Protein 4NYQ (pdb70)

Secondary structure (DSSP, 8-state):
------SS----TTTT-EEEEEEEEES--TTT-EEEEEEEEEETTEEEEEEEEEETTTEEEEEEEEEEEETTEEEEEESS--TT-EEEEEEEE-SSEEEEEE--TTSTT-EEEEEESSSS--HHHHHHHHHHHHHTT--GGG-EE-TTS----

Nearest PDB structures (foldseek):
  4nyr-assembly1_A  TM=1.006E+00  e=8.914E-28  Diploptera punctata
  5epq-assembly1_A  TM=1.006E+00  e=1.046E-27  Diploptera punctata
  8f0y-assembly1_A  TM=1.003E+00  e=2.187E-26  Diploptera punctata
  7q02-assembly1_A  TM=9.849E-01  e=6.354E-26  Diploptera punctata
  8f0v-assembly1_A  TM=9.815E-01  e=5.086E-25  Diploptera punctata

Foldseek 3Di:
DAWAADDQDWDDAPLPAAKWWFWKKFVECQVQWFRWMWHWDGDDSWIKTKIWTQGPVPGTDMWIWIWDDDTQKTFIQTDPDFQPTFIWGWRDGDSFKTKIKGQGNVRNVMMIIIIGPDNQDDPVVVVVVQVSQVVGVHGRVSMDTNVVRDNDD

Structure (mmCIF, N/CA/C/O backbone):
data_4NYQ
#
_entry.id   4NYQ
#
_cell.length_a   32.333
_cell.length_b   33.280
_cell.length_c   40.136
_cell.angle_alpha   99.07
_cell.angle_beta   100.17
_cell.angle_gamma   103.70
#
_symmetry.space_group_name_H-M   'P 1'
#
loop_
_entity.id
_entity.type
_entity.pdbx_description
1 polymer 'Milk protein'
2 branched beta-D-mannopyranose-(1-4)-2-acetamido-2-deoxy-beta-D-glucopyranose-(1-4)-2-acetamido-2-deoxy-beta-D-glucopyranose
3 branched 2-acetamido-2-deoxy-beta-D-glucopyranose-(1-4)-2-acetamido-2-deoxy-beta-D-glucopyranose
4 non-polymer 2-acetamido-2-deoxy-beta-D-glucopyranose
5 non-polymer 'OLEIC ACID'
6 non-polymer 'LINOLEIC ACID'
7 non-polymer GLYCEROL
8 water water
#
loop_
_atom_site.group_PDB
_atom_site.id
_atom_site.type_symbol
_atom_site.label_atom_id
_atom_site.label_alt_id
_atom_site.label_comp_id
_atom_site.label_asym_id
_atom_site.label_entity_id
_atom_site.label_seq_id
_atom_site.pdbx_PDB_ins_code
_atom_site.Cartn_x
_atom_site.Cartn_y
_atom_site.Cartn_z
_atom_site.occupancy
_atom_site.B_iso_or_equiv
_atom_site.auth_seq_id
_atom_site.auth_comp_id
_atom_site.auth_asym_id
_atom_site.auth_atom_id
_atom_site.pdbx_PDB_model_num
ATOM 1 N N . LYS A 1 10 ? 1.882 12.988 26.744 1.00 17.61 1 LYS A N 1
ATOM 2 C CA . LYS A 1 10 ? 3.044 13.605 26.036 1.00 14.98 1 LYS A CA 1
ATOM 3 C C . LYS A 1 10 ? 3.212 15.054 26.473 1.00 12.33 1 LYS A C 1
ATOM 4 O O . LYS A 1 10 ? 2.226 15.771 26.676 1.00 14.21 1 LYS A O 1
ATOM 10 N N . GLU A 1 11 ? 4.457 15.514 26.589 1.00 12.65 2 GLU A N 1
ATOM 11 C CA . GLU A 1 11 ? 4.696 16.911 26.868 1.00 10.88 2 GLU A CA 1
ATOM 12 C C . GLU A 1 11 ? 4.370 17.702 25.605 1.00 11.28 2 GLU A C 1
ATOM 13 O O . GLU A 1 11 ? 4.814 17.348 24.530 1.00 14.59 2 GLU A O 1
ATOM 19 N N . PRO A 1 12 ? 3.679 18.834 25.767 1.00 11.73 3 PRO A N 1
ATOM 20 C CA . PRO A 1 12 ? 3.361 19.697 24.670 1.00 11.20 3 PRO A CA 1
ATOM 21 C C . PRO A 1 12 ? 4.547 20.578 24.329 1.00 13.69 3 PRO A C 1
ATOM 22 O O . PRO A 1 12 ? 5.537 20.642 25.068 1.00 18.53 3 PRO A O 1
ATOM 26 N N . CYS A 1 13 ? 4.418 21.238 23.175 1.00 15.59 4 CYS A N 1
ATOM 27 C CA . CYS A 1 13 ? 5.278 22.344 22.787 1.00 17.30 4 CYS A CA 1
ATOM 28 C C . CYS A 1 13 ? 4.514 23.637 22.932 1.00 17.64 4 CYS A C 1
ATOM 29 O O . CYS A 1 13 ? 3.789 24.009 22.038 1.00 19.65 4 CYS A O 1
ATOM 32 N N 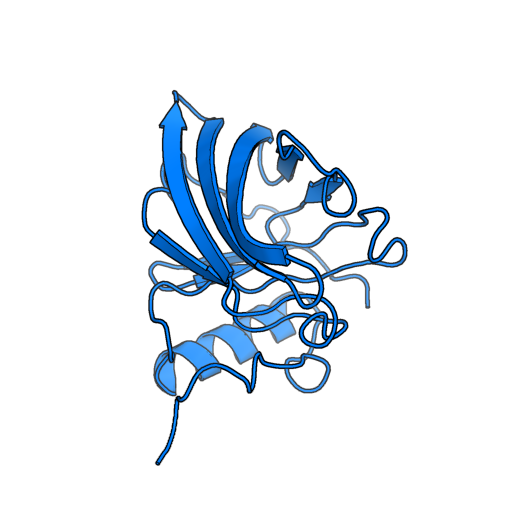. PRO A 1 14 ? 4.627 24.319 24.077 1.00 21.70 5 PRO A N 1
ATOM 33 C CA . PRO A 1 14 ? 3.746 25.479 24.247 1.00 23.01 5 PRO A CA 1
ATOM 34 C C . PRO A 1 14 ? 4.030 26.616 23.263 1.00 21.02 5 PRO A C 1
ATOM 35 O O . PRO A 1 14 ? 5.136 26.782 22.805 1.00 25.44 5 PRO A O 1
ATOM 39 N N . PRO A 1 15 ? 3.034 27.423 22.970 1.00 23.67 6 PRO A N 1
ATOM 40 C CA . PRO A 1 15 ? 3.287 28.514 22.001 1.00 25.57 6 PRO A CA 1
ATOM 41 C C . PRO A 1 15 ? 4.299 29.521 22.545 1.00 33.81 6 PRO A C 1
ATOM 42 O O . PRO A 1 15 ? 4.446 29.638 23.760 1.00 40.81 6 PRO A O 1
ATOM 46 N N . GLU A 1 16 ? 4.988 30.238 21.658 1.00 35.20 7 GLU A N 1
ATOM 47 C CA . GLU A 1 16 ? 6.013 31.210 22.053 1.00 51.21 7 GLU A CA 1
ATOM 48 C C . GLU A 1 16 ? 5.484 32.286 23.020 1.00 50.25 7 GLU A C 1
ATOM 49 O O . GLU A 1 16 ? 6.007 32.428 24.136 1.00 59.41 7 GLU A O 1
ATOM 55 N N . ASN A 1 17 ? 4.438 33.011 22.606 1.00 37.00 8 ASN A N 1
ATOM 56 C CA . ASN A 1 17 ? 3.932 34.164 23.367 1.00 45.31 8 ASN A CA 1
ATOM 57 C C . ASN A 1 17 ? 2.403 34.220 23.379 1.00 36.44 8 ASN A C 1
ATOM 58 O O . ASN A 1 17 ? 1.784 35.251 23.156 1.00 49.54 8 ASN A O 1
ATOM 63 N N . LEU A 1 18 ? 1.803 33.081 23.653 1.00 23.99 9 LEU A N 1
ATOM 64 C CA . LEU A 1 18 ? 0.396 33.021 23.966 1.00 25.92 9 LEU A CA 1
ATOM 65 C C . LEU A 1 18 ? 0.096 33.874 25.167 1.00 28.18 9 LEU A C 1
ATOM 66 O O . LEU A 1 18 ? 0.769 33.779 26.195 1.00 37.36 9 LEU A O 1
ATOM 71 N N . GLN A 1 19 ? -0.966 34.659 25.041 1.00 36.43 10 GLN A N 1
ATOM 72 C CA . GLN A 1 19 ? -1.479 35.454 26.141 1.00 39.03 10 GLN A CA 1
ATOM 73 C C . GLN A 1 19 ? -2.733 34.827 26.747 1.00 33.62 10 GLN A C 1
ATOM 74 O O . GLN A 1 19 ? -3.608 34.338 26.033 1.00 40.73 10 GLN A O 1
ATOM 80 N N . LEU A 1 20 ? -2.759 34.805 28.072 1.00 30.02 11 LEU A N 1
ATOM 81 C CA . LEU A 1 20 ? -3.945 34.500 28.851 1.00 25.78 11 LEU A CA 1
ATOM 82 C C . LEU A 1 20 ? -4.581 35.779 29.312 1.00 26.67 11 LEU A C 1
ATOM 83 O O . LEU A 1 20 ? -4.108 36.418 30.266 1.00 27.53 11 LEU A O 1
ATOM 88 N N . THR A 1 21 ? -5.647 36.189 28.651 1.00 25.88 12 THR A N 1
ATOM 89 C CA . THR A 1 21 ? -6.205 37.480 29.048 1.00 22.65 12 THR A CA 1
ATOM 90 C C . THR A 1 21 ? -6.955 37.407 30.384 1.00 17.08 12 THR A C 1
ATOM 91 O O . THR A 1 21 ? -7.658 36.480 30.591 1.00 15.40 12 THR A O 1
ATOM 95 N N . PRO A 1 22 ? -6.849 38.462 31.244 1.00 17.26 13 PRO A N 1
ATOM 96 C CA . PRO A 1 22 ? -7.677 38.501 32.458 1.00 15.47 13 PRO A CA 1
ATOM 97 C C . PRO A 1 22 ? -9.176 38.302 32.115 1.00 15.11 13 PRO A C 1
ATOM 98 O O . PRO A 1 22 ? -9.685 38.793 31.094 1.00 15.18 13 PRO A O 1
ATOM 102 N N . ARG A 1 23 ? -9.841 37.586 32.971 1.00 14.75 14 ARG A N 1
ATOM 103 C CA . ARG A 1 23 ? -11.233 37.206 32.862 1.00 12.08 14 ARG A CA 1
ATOM 104 C C . ARG A 1 23 ? -11.608 36.208 31.744 1.00 12.18 14 ARG A C 1
ATOM 105 O O . ARG A 1 23 ? -12.769 35.851 31.638 1.00 12.80 14 ARG A O 1
ATOM 113 N N . ALA A 1 24 ? -10.644 35.690 31.000 1.00 11.91 15 ALA A N 1
ATOM 114 C CA . ALA A 1 24 ? -10.924 34.689 29.972 1.00 13.58 15 ALA A CA 1
ATOM 115 C C . ALA A 1 24 ? -11.592 33.438 30.545 1.00 13.58 15 ALA A C 1
ATOM 116 O O . ALA A 1 24 ? -12.337 32.765 29.831 1.00 15.18 15 ALA A O 1
ATOM 118 N N . LEU A 1 25 ? -11.286 33.119 31.804 1.00 11.72 16 LEU A N 1
ATOM 119 C CA . LEU A 1 25 ? -11.780 31.863 32.428 1.00 12.06 16 LEU A CA 1
ATOM 120 C C . LEU A 1 25 ? -13.070 32.023 33.211 1.00 11.92 16 LEU A C 1
ATOM 121 O O . LEU A 1 25 ? -13.585 31.059 33.792 1.00 11.97 16 LEU A O 1
ATOM 126 N N A VAL A 1 26 ? -13.640 33.219 33.243 0.49 12.13 17 VAL A N 1
ATOM 127 N N B VAL A 1 26 ? -13.650 33.227 33.218 0.51 11.71 17 VAL A N 1
ATOM 128 C CA A VAL A 1 26 ? -14.838 33.382 34.039 0.49 11.51 17 VAL A CA 1
ATOM 129 C CA B VAL A 1 26 ? -14.891 33.457 33.969 0.51 12.81 17 VAL A CA 1
ATOM 130 C C A VAL A 1 26 ? -15.981 32.525 33.523 0.49 10.12 17 VAL A C 1
ATOM 131 C C B VAL A 1 26 ? -16.033 32.577 33.495 0.51 11.10 17 VAL A C 1
ATOM 132 O O A VAL A 1 26 ? -16.046 32.219 32.337 0.49 12.21 17 VAL A O 1
ATOM 133 O O B VAL A 1 26 ? -16.188 32.359 32.300 0.51 14.05 17 VAL A O 1
ATOM 140 N N . GLY A 1 27 ? -16.849 32.113 34.446 1.00 11.06 18 GLY A N 1
ATOM 141 C CA . GLY A 1 27 ? -18.051 31.420 34.139 1.00 11.70 18 GLY A CA 1
ATOM 142 C C . GLY A 1 27 ? -17.925 29.919 34.225 1.00 9.22 18 GLY A C 1
ATOM 143 O O . GLY A 1 27 ? -17.061 29.386 34.931 1.00 10.77 18 GLY A O 1
ATOM 144 N N . LYS A 1 28 ? -18.831 29.266 33.506 1.00 9.74 19 LYS A N 1
ATOM 145 C CA . LYS A 1 28 ? -19.057 27.838 33.588 1.00 9.22 19 LYS A CA 1
ATOM 146 C C . LYS A 1 28 ? -18.328 27.092 32.500 1.00 8.72 19 LYS A C 1
ATOM 147 O O . LYS A 1 28 ? -18.417 27.481 31.317 1.00 10.32 19 LYS A O 1
ATOM 153 N N . TRP A 1 29 ? -17.660 26.002 32.871 1.00 7.84 20 TRP A N 1
ATOM 154 C CA . TRP A 1 29 ? -16.978 25.135 31.957 1.00 8.25 20 TRP A CA 1
ATOM 155 C C . TRP A 1 29 ? -17.293 23.687 32.306 1.00 8.13 20 TRP A C 1
ATOM 156 O O . TRP A 1 29 ? -17.549 23.351 33.483 1.00 9.40 20 TRP A O 1
ATOM 167 N N . TYR A 1 30 ? -17.154 22.827 31.310 1.00 7.75 21 TYR A N 1
ATOM 168 C CA . TYR A 1 30 ? -17.321 21.405 31.421 1.00 7.93 21 TYR A CA 1
ATOM 169 C C . TYR A 1 30 ? -16.038 20.718 31.017 1.00 7.42 21 TYR A C 1
ATOM 170 O O . TYR A 1 30 ? -15.562 20.863 29.909 1.00 8.69 21 TYR A O 1
ATOM 179 N N . LEU A 1 31 ? -15.469 19.947 31.963 1.00 7.58 22 LEU A N 1
ATOM 180 C CA . LEU A 1 31 ? -14.139 19.332 31.723 1.00 7.46 22 LEU A CA 1
ATOM 181 C C . LEU A 1 31 ? -14.403 17.937 31.204 1.00 7.76 22 LEU A C 1
ATOM 182 O O . LEU A 1 31 ? -14.607 16.992 31.970 1.00 8.69 22 LEU A O 1
ATOM 187 N N . ARG A 1 32 ? -14.410 17.795 29.877 1.00 7.76 23 ARG A N 1
ATOM 188 C CA . ARG A 1 32 ? -14.936 16.621 29.214 1.00 8.07 23 ARG A CA 1
ATOM 189 C C . ARG A 1 32 ? -13.916 15.698 28.578 1.00 8.56 23 ARG A C 1
ATOM 190 O O . ARG A 1 32 ? -14.263 14.590 28.247 1.00 9.03 23 ARG A O 1
ATOM 198 N N . THR A 1 33 ? -12.668 16.153 28.412 1.00 8.42 24 THR A N 1
ATOM 199 C CA . THR A 1 33 ? -11.680 15.398 27.606 1.00 8.64 24 THR A CA 1
ATOM 200 C C . THR A 1 33 ? -10.297 15.648 28.198 1.00 8.26 24 THR A C 1
ATOM 201 O O . THR A 1 33 ? -9.957 16.780 28.480 1.00 8.52 24 THR A O 1
ATOM 205 N N . THR A 1 34 ? -9.549 14.565 28.445 1.00 8.03 25 THR A N 1
ATOM 206 C CA . THR A 1 34 ? -8.255 14.655 29.079 1.00 7.76 25 THR A CA 1
ATOM 207 C C . THR A 1 34 ? -7.310 13.645 28.486 1.00 7.77 25 THR A C 1
ATOM 208 O O . THR A 1 34 ? -7.701 12.624 27.899 1.00 8.81 25 THR A O 1
ATOM 212 N N . SER A 1 35 ? -6.013 13.878 28.713 1.00 7.97 26 SER A N 1
ATOM 213 C CA . SER A 1 35 ? -4.966 12.882 28.371 1.00 8.85 26 SER A CA 1
ATOM 214 C C . SER A 1 35 ? -3.943 12.874 29.498 1.00 7.80 26 SER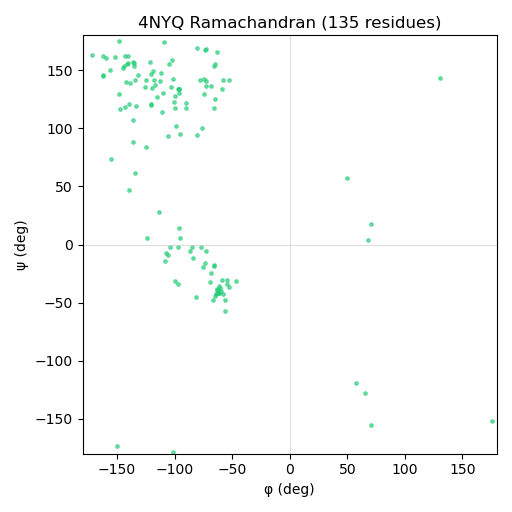 A C 1
ATOM 215 O O . SER A 1 35 ? -3.323 13.898 29.753 1.00 9.11 26 SER A O 1
ATOM 218 N N . PRO A 1 36 ? -3.712 11.728 30.176 1.00 8.52 27 PRO A N 1
ATOM 219 C CA . PRO A 1 36 ? -4.486 10.507 30.010 1.00 9.07 27 PRO A CA 1
ATOM 220 C C . PRO A 1 36 ? -5.949 10.693 30.421 1.00 8.35 27 PRO A C 1
ATOM 221 O O . PRO A 1 36 ? -6.316 11.705 31.028 1.00 9.00 27 PRO A O 1
ATOM 225 N N . ASP A 1 37 ? -6.775 9.738 30.038 1.00 10.16 28 ASP A N 1
ATOM 226 C CA . ASP A 1 37 ? -8.192 9.701 30.386 1.00 9.82 28 ASP A CA 1
ATOM 227 C C . ASP A 1 37 ? -8.365 9.510 31.916 1.00 9.59 28 ASP A C 1
ATOM 228 O O . ASP A 1 37 ? -7.919 8.502 32.473 1.00 12.11 28 ASP A O 1
ATOM 233 N N . ILE A 1 38 ? -8.975 10.480 32.587 1.00 9.40 29 ILE A N 1
ATOM 234 C CA . ILE A 1 38 ? -9.201 10.413 34.021 1.00 9.61 29 ILE A CA 1
ATOM 235 C C . ILE A 1 38 ? -10.608 9.920 34.402 1.00 8.86 29 ILE A C 1
ATOM 236 O O . ILE A 1 38 ? -10.958 9.824 35.564 1.00 10.40 29 ILE A O 1
ATOM 241 N N . PHE A 1 39 ? -11.448 9.662 33.404 1.00 9.91 30 PHE A N 1
ATOM 242 C CA . PHE A 1 39 ? -12.886 9.551 33.651 1.00 11.16 30 PHE A CA 1
ATOM 243 C C . PHE A 1 39 ? -13.381 8.262 34.283 1.00 12.70 30 PHE A C 1
ATOM 244 O O . PHE A 1 39 ? -14.549 8.174 34.608 1.00 18.09 30 PHE A O 1
ATOM 252 N N . LYS A 1 40 ? -12.495 7.314 34.519 1.00 12.20 31 LYS A N 1
ATOM 253 C CA . LYS A 1 40 ? -12.814 6.209 35.424 1.00 13.94 31 LYS A CA 1
ATOM 254 C C . LYS A 1 40 ? -12.585 6.535 36.900 1.00 14.08 31 LYS A C 1
ATOM 255 O O . LYS A 1 40 ? -12.986 5.783 37.781 1.00 20.25 31 LYS A O 1
ATOM 261 N N . GLN A 1 41 ? -11.920 7.635 37.188 1.00 13.23 32 GLN A N 1
ATOM 262 C CA . GLN A 1 41 ? -11.614 8.094 38.558 1.00 14.30 32 GLN A CA 1
ATOM 263 C C . GLN A 1 41 ? -12.635 9.125 38.999 1.00 13.48 32 GLN A C 1
ATOM 264 O O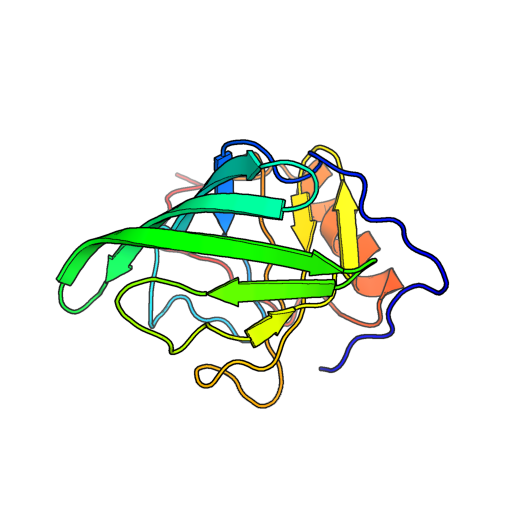 . GLN A 1 41 ? -12.978 9.215 40.140 1.00 17.60 32 GLN A O 1
ATOM 270 N N . VAL A 1 42 ? -13.136 9.944 38.065 1.00 15.50 33 VAL A N 1
ATOM 271 C CA . VAL A 1 42 ? -14.025 11.079 38.345 1.00 15.30 33 VAL A CA 1
ATOM 272 C C . VAL A 1 42 ? -14.831 11.383 37.092 1.00 16.04 33 VAL A C 1
ATOM 273 O O . VAL A 1 42 ? -14.346 11.133 36.006 1.00 25.76 33 VAL A O 1
ATOM 277 N N . SER A 1 43 ? -16.044 11.896 37.242 1.00 13.14 34 SER A N 1
ATOM 278 C CA . SER A 1 43 ? -16.820 12.194 36.059 1.00 12.86 34 SER A CA 1
ATOM 279 C C . SER A 1 43 ? -17.714 13.375 36.327 1.00 9.47 34 SER A C 1
ATOM 280 O O . SER A 1 43 ? -17.766 13.924 37.409 1.00 9.68 34 SER A O 1
ATOM 283 N N . ASN A 1 44 ? -18.378 13.766 35.243 1.00 8.38 35 ASN A N 1
ATOM 284 C CA . ASN A 1 44 ? -19.360 14.868 35.293 1.00 8.33 35 ASN A CA 1
ATOM 285 C C . ASN A 1 44 ? -18.810 16.115 35.974 1.00 8.65 35 ASN A C 1
ATOM 286 O O . ASN A 1 44 ? -19.322 16.588 36.987 1.00 9.56 35 ASN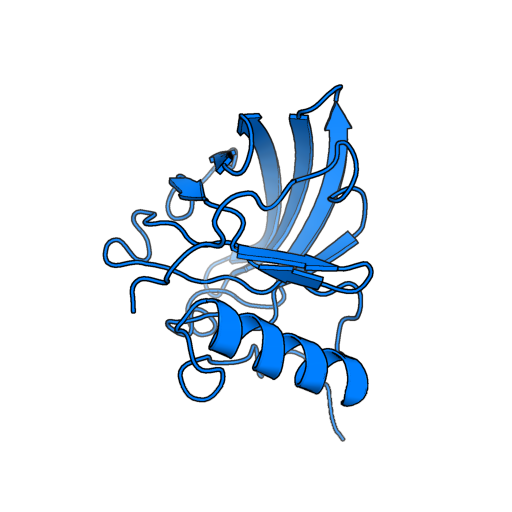 A O 1
ATOM 291 N N . ILE A 1 45 ? -17.704 16.609 35.422 1.00 8.67 36 ILE A N 1
ATOM 292 C CA . ILE A 1 45 ? -16.980 17.718 35.993 1.00 8.96 36 ILE A CA 1
ATOM 293 C C . ILE A 1 45 ? -17.453 19.070 35.463 1.00 8.17 36 ILE A C 1
ATOM 294 O O . ILE A 1 45 ? -17.364 19.315 34.273 1.00 9.46 36 ILE A O 1
ATOM 299 N N . THR A 1 46 ? -17.964 19.898 36.364 1.00 8.06 37 THR A N 1
ATOM 300 C CA . THR A 1 46 ? -18.382 21.257 36.050 1.00 8.69 37 THR A CA 1
ATOM 301 C C . THR A 1 46 ? -17.573 22.223 36.887 1.00 8.88 37 THR A C 1
ATOM 302 O O . THR A 1 46 ? -17.415 22.044 38.094 1.00 10.79 37 THR A O 1
ATOM 306 N N . GLU A 1 47 ? -17.084 23.273 36.262 1.00 9.35 38 GLU A N 1
ATOM 307 C CA . GLU A 1 47 ? -16.293 24.308 36.902 1.00 9.48 38 GLU A CA 1
ATOM 308 C C . GLU A 1 47 ? -17.047 25.629 36.787 1.00 9.79 38 GLU A C 1
ATOM 309 O O . GLU A 1 47 ? -17.626 25.916 35.733 1.00 10.37 38 GLU A O 1
ATOM 315 N N . PHE A 1 48 ? -16.992 26.426 37.828 1.00 9.51 39 PHE A N 1
ATOM 316 C CA . PHE A 1 48 ? -17.530 27.773 37.816 1.00 10.48 39 PHE A CA 1
ATOM 317 C C . PHE A 1 48 ? -16.510 28.693 38.429 1.00 10.57 39 PHE A C 1
ATOM 318 O O . PHE A 1 48 ? -16.176 28.536 39.582 1.00 12.30 39 PHE A O 1
ATOM 326 N N . TYR A 1 49 ? -16.035 29.670 37.652 1.00 10.67 40 TYR A N 1
ATOM 327 C CA . TYR A 1 49 ? -14.996 30.614 38.078 1.00 10.04 40 TYR A CA 1
ATOM 328 C C . TYR A 1 49 ? -15.496 32.035 38.110 1.00 11.77 40 TYR A C 1
ATOM 329 O O . TYR A 1 49 ? -16.235 32.495 37.201 1.00 12.34 40 TYR A O 1
ATOM 338 N N . SER A 1 50 ? -15.115 32.727 39.166 1.00 11.72 41 SER A N 1
ATOM 339 C CA . SER A 1 50 ? -15.312 34.151 39.341 1.00 12.23 41 SER A CA 1
ATOM 340 C C . SER A 1 50 ? -13.984 34.876 39.324 1.00 11.33 41 SER A C 1
ATOM 341 O O . SER A 1 50 ? -13.015 34.370 39.898 1.00 11.74 41 SER A O 1
ATOM 344 N N . ALA A 1 51 ? -13.908 36.049 38.698 1.00 11.56 42 ALA A N 1
ATOM 345 C CA . ALA A 1 51 ? -12.697 36.836 38.662 1.00 12.26 42 ALA A CA 1
ATOM 346 C C . ALA A 1 51 ? -12.431 37.475 40.012 1.00 12.90 42 ALA A C 1
ATOM 347 O O . ALA A 1 51 ? -13.346 37.937 40.685 1.00 15.57 42 ALA A O 1
ATOM 349 N N . HIS A 1 52 ? -11.166 37.503 40.392 1.00 12.54 43 HIS A N 1
ATOM 350 C CA . HIS A 1 52 ? -10.682 38.273 41.534 1.00 12.86 43 HIS A CA 1
ATOM 351 C C . HIS A 1 52 ? -9.397 38.917 41.027 1.00 14.17 43 HIS A C 1
ATOM 352 O O . HIS A 1 52 ? -8.294 38.373 41.166 1.00 14.54 43 HIS A O 1
ATOM 359 N N . GLY A 1 53 ? -9.539 40.091 40.421 1.00 13.81 44 GLY A N 1
ATOM 360 C CA . GLY A 1 53 ? -8.407 40.700 39.766 1.00 14.64 44 GLY A CA 1
ATOM 361 C C . GLY A 1 53 ? -7.979 39.853 38.584 1.00 13.70 44 GLY A C 1
ATOM 362 O O . GLY A 1 53 ? -8.816 39.504 37.741 1.00 14.04 44 GLY A O 1
ATOM 363 N N . ASN A 1 54 ? -6.696 39.510 38.546 1.00 12.59 45 ASN A N 1
ATOM 364 C CA . ASN A 1 54 ? -6.142 38.622 37.575 1.00 13.08 45 ASN A CA 1
ATOM 365 C C . ASN A 1 54 ? -6.245 37.152 37.974 1.00 12.12 45 ASN A C 1
ATOM 366 O O . ASN A 1 54 ? -5.878 36.292 37.187 1.00 12.73 45 ASN A O 1
ATOM 371 N N . ASP A 1 55 ? -6.712 36.871 39.197 1.00 12.29 46 ASP A N 1
ATOM 372 C CA . ASP A 1 55 ? -6.885 35.509 39.685 1.00 11.87 46 ASP A CA 1
ATOM 373 C C . ASP A 1 55 ? -8.338 35.107 39.605 1.00 11.96 46 ASP A C 1
ATOM 374 O O . ASP A 1 55 ? -9.181 35.879 39.139 1.00 12.86 46 ASP A O 1
ATOM 379 N N . TYR A 1 56 ? -8.640 33.878 40.048 1.00 11.42 47 TYR A N 1
ATOM 380 C CA . TYR A 1 56 ? -10.007 33.390 40.067 1.00 11.55 47 TYR A CA 1
ATOM 381 C C . TYR A 1 56 ? -10.249 32.596 41.337 1.00 12.09 47 TYR A C 1
ATOM 382 O O . TYR A 1 56 ? -9.338 31.978 41.891 1.00 12.39 47 TYR A O 1
ATOM 391 N N . TYR A 1 57 ? -11.516 32.525 41.713 1.00 11.38 48 TYR A N 1
ATOM 392 C CA . TYR A 1 57 ? -11.985 31.594 42.728 1.00 12.72 48 TYR A CA 1
ATOM 393 C C . TYR A 1 57 ? -13.267 30.971 42.226 1.00 11.14 48 TYR A C 1
ATOM 394 O O . TYR A 1 57 ? -13.938 31.527 41.361 1.00 16.28 48 TYR A O 1
ATOM 403 N N . GLY A 1 58 ? -13.614 29.813 42.724 1.00 11.03 49 GLY A N 1
ATOM 404 C CA . GLY A 1 58 ? -14.862 29.237 42.340 1.00 14.05 49 GLY A CA 1
ATOM 405 C C . GLY A 1 58 ? -15.102 27.870 42.895 1.00 10.74 49 GLY A C 1
ATOM 406 O O . GLY A 1 58 ? -14.621 27.564 43.963 1.00 11.66 49 GLY A O 1
ATOM 407 N N . THR A 1 59 ? -15.883 27.098 42.150 1.00 11.52 50 THR A N 1
ATOM 408 C CA . THR A 1 59 ? -16.354 25.801 42.619 1.00 11.78 50 THR A CA 1
ATOM 409 C C . THR A 1 59 ? -16.183 24.801 41.511 1.00 11.91 50 THR A C 1
ATOM 410 O O . THR 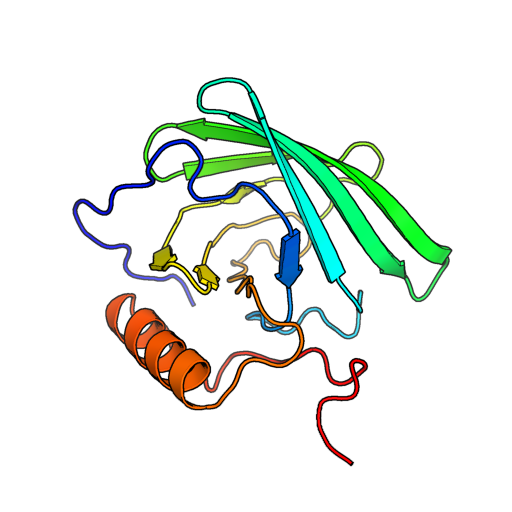A 1 59 ? -16.427 25.109 40.352 1.00 13.72 50 THR A O 1
ATOM 414 N N . VAL A 1 60 ? -15.783 23.589 41.866 1.00 11.08 51 VAL A N 1
ATOM 415 C CA . VAL A 1 60 ? -15.773 22.416 40.980 1.00 11.08 51 VAL A CA 1
ATOM 416 C C . VAL A 1 60 ? -16.754 21.437 41.541 1.00 9.31 51 VAL A C 1
ATOM 417 O O . VAL A 1 60 ? -16.645 21.139 42.729 1.00 11.37 51 VAL A O 1
ATOM 421 N N . THR A 1 61 ? -17.700 20.964 40.748 1.00 9.74 52 THR A N 1
ATOM 422 C CA . THR A 1 61 ? -18.551 19.862 41.109 1.00 9.65 52 THR A CA 1
ATOM 423 C C . THR A 1 61 ? -18.228 18.670 40.235 1.00 9.50 52 THR A C 1
ATOM 424 O O . THR A 1 61 ? -17.853 18.826 39.087 1.00 10.31 52 THR A O 1
ATOM 428 N N . ASP A 1 62 ? -18.373 17.475 40.762 1.00 9.14 53 ASP A N 1
ATOM 429 C CA . ASP A 1 62 ? -18.017 16.274 40.080 1.00 8.89 53 ASP A CA 1
ATOM 430 C C . ASP A 1 62 ? -18.737 15.112 40.704 1.00 9.43 53 ASP A C 1
ATOM 431 O O . ASP A 1 62 ? -19.159 15.180 41.873 1.00 9.37 53 ASP A O 1
ATOM 436 N N . TYR A 1 63 ? -18.825 14.027 39.956 1.00 9.91 54 TYR A N 1
ATOM 437 C CA . TYR A 1 63 ? -19.315 12.747 40.476 1.00 10.45 54 TYR A CA 1
ATOM 438 C C . TYR A 1 63 ? -18.151 11.821 40.822 1.00 10.02 54 TYR A C 1
ATOM 439 O O . TYR A 1 63 ? -17.310 11.492 39.989 1.00 10.99 54 TYR A O 1
ATOM 448 N N . SER A 1 64 ? -18.060 11.494 42.091 1.00 11.21 55 SER A N 1
ATOM 449 C CA . SER A 1 64 ? -17.048 10.619 42.697 1.00 11.68 55 SER A CA 1
ATOM 450 C C . SER A 1 64 ? -17.600 9.217 42.808 1.00 11.62 55 SER A C 1
ATOM 451 O O . SER A 1 64 ? -18.669 9.040 43.355 1.00 12.46 55 SER A O 1
ATOM 454 N N . PRO A 1 65 ? -16.851 8.201 42.349 1.00 13.46 56 PRO A N 1
ATOM 455 C CA . PRO A 1 65 ? -17.283 6.816 42.622 1.00 15.05 56 PRO A CA 1
ATOM 456 C C . PRO A 1 65 ? -17.553 6.571 44.115 1.00 16.06 56 PRO A C 1
ATOM 457 O O . PRO A 1 65 ? -18.485 5.851 44.461 1.00 21.80 56 PRO A O 1
ATOM 461 N N . GLU A 1 66 ? -16.765 7.184 44.988 1.00 15.29 57 GLU A N 1
ATOM 462 C CA . GLU A 1 66 ? -16.933 6.992 46.431 1.00 18.20 57 GLU A CA 1
ATOM 463 C C . GLU A 1 66 ? -18.050 7.853 47.043 1.00 16.30 57 GLU A C 1
ATOM 464 O O . GLU A 1 66 ? -18.810 7.412 47.913 1.00 21.23 57 GLU A O 1
ATOM 470 N N . TYR A 1 67 ? -18.076 9.106 46.663 1.00 12.62 58 TYR A N 1
ATOM 471 C CA . TYR A 1 67 ? -18.904 10.083 47.350 1.00 13.46 58 TYR A CA 1
ATOM 472 C C .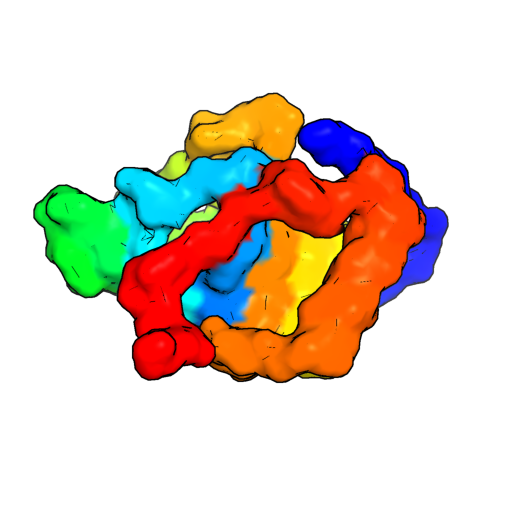 TYR A 1 67 ? -20.142 10.545 46.591 1.00 12.23 58 TYR A C 1
ATOM 473 O O . TYR A 1 67 ? -20.963 11.270 47.142 1.00 14.83 58 TYR A O 1
ATOM 482 N N . GLY A 1 68 ? -20.284 10.146 45.333 1.00 11.52 59 GLY A N 1
ATOM 483 C CA . GLY A 1 68 ? -21.361 10.656 44.497 1.00 12.30 59 GLY A CA 1
ATOM 484 C C . GLY A 1 68 ? -21.106 12.114 44.139 1.00 11.88 59 GLY A C 1
ATOM 485 O O . GLY A 1 68 ? -19.950 12.538 44.071 1.00 10.93 59 GLY A O 1
ATOM 486 N N . LEU A 1 69 ? -22.164 12.877 43.829 1.00 12.40 60 LEU A N 1
ATOM 487 C CA . LEU A 1 69 ? -22.023 14.283 43.416 1.00 11.20 60 LEU A CA 1
ATOM 488 C C . LEU A 1 69 ? -21.452 15.066 44.606 1.00 11.06 60 LEU A C 1
ATOM 489 O O . LEU A 1 69 ? -21.980 14.994 45.691 1.00 12.66 60 LEU A O 1
ATOM 494 N N . GLU A 1 70 ? -20.351 15.767 44.387 1.00 11.05 61 GLU A N 1
ATOM 495 C CA . GLU A 1 70 ? -19.658 16.505 45.417 1.00 10.21 61 GLU A CA 1
ATOM 496 C C . GLU A 1 70 ? -19.172 17.821 44.865 1.00 9.94 61 GLU A C 1
ATOM 497 O O . GLU A 1 70 ? -19.111 18.012 43.635 1.00 11.67 61 GLU A O 1
ATOM 503 N N . ALA A 1 71 ? -18.858 18.739 45.769 1.00 10.30 62 ALA A N 1
ATOM 504 C CA . ALA A 1 71 ? -18.450 20.069 45.433 1.00 10.92 62 ALA A CA 1
ATOM 505 C C . ALA A 1 71 ? -17.205 20.449 46.197 1.00 10.20 62 ALA A C 1
ATOM 506 O O . ALA A 1 71 ? -16.999 20.027 47.333 1.00 11.64 62 ALA A O 1
ATOM 508 N N . HIS A 1 72 ? -16.355 21.238 45.564 1.00 10.40 63 HIS A N 1
ATOM 509 C CA . HIS A 1 72 ? -15.121 21.734 46.157 1.00 11.58 63 HIS A CA 1
ATOM 510 C C . HIS A 1 72 ? -14.882 23.201 45.807 1.00 11.75 63 HIS A C 1
ATOM 511 O O . HIS A 1 72 ? -15.049 23.561 44.682 1.00 15.13 63 HIS A O 1
ATOM 518 N N . ARG A 1 73 ? -14.428 24.019 46.743 1.00 13.05 64 ARG A N 1
ATOM 519 C CA . ARG A 1 73 ? -13.961 25.369 46.463 1.00 11.79 64 ARG A CA 1
ATOM 520 C C . ARG A 1 73 ? -12.585 25.253 45.879 1.00 11.91 64 ARG A C 1
ATOM 521 O O . ARG A 1 73 ? -11.786 24.450 46.311 1.00 15.17 64 ARG A O 1
ATOM 529 N N . VAL A 1 74 ? -12.323 26.103 44.907 1.00 11.92 65 VAL A N 1
ATOM 530 C CA . VAL A 1 74 ? -11.043 26.163 44.246 1.00 11.77 65 VAL A CA 1
ATOM 531 C C . VAL A 1 74 ? -10.535 27.572 44.058 1.00 11.79 65 VAL A C 1
ATOM 532 O O . VAL A 1 74 ? -11.322 28.514 43.996 1.00 12.97 65 VAL A O 1
ATOM 536 N N . ASN A 1 75 ? -9.220 27.707 43.978 1.00 11.74 66 ASN A N 1
ATOM 537 C CA . ASN A 1 75 ? -8.540 28.955 43.667 1.00 14.98 66 ASN A CA 1
ATOM 538 C C . ASN A 1 75 ? -7.637 28.740 42.487 1.00 13.73 66 ASN A C 1
ATOM 539 O O . ASN A 1 75 ? -7.000 27.704 42.396 1.00 17.04 66 ASN A O 1
ATOM 544 N N . LEU A 1 76 ? -7.576 29.743 41.600 1.00 12.16 67 LEU A N 1
ATOM 545 C CA . LEU A 1 76 ? -6.629 29.785 40.464 1.00 12.29 67 LEU A CA 1
ATOM 546 C C . LEU A 1 76 ? -5.812 31.037 40.679 1.00 12.35 67 LEU A C 1
ATOM 547 O O . LEU A 1 76 ? -6.358 32.151 40.658 1.00 14.02 67 LEU A O 1
ATOM 552 N N . THR A 1 77 ? -4.499 30.906 40.797 1.00 12.05 68 THR A N 1
ATOM 553 C CA . THR A 1 77 ? -3.591 32.043 40.942 1.00 13.00 68 THR A CA 1
ATOM 554 C C . THR A 1 77 ? -2.757 32.156 39.675 1.00 13.25 68 THR A C 1
ATOM 555 O O . THR A 1 77 ? -1.993 31.226 39.354 1.00 14.35 68 THR A O 1
ATOM 559 N N . VAL A 1 78 ? -2.951 33.248 38.924 1.00 13.30 69 VAL A N 1
ATOM 560 C CA . VAL A 1 78 ? -2.421 33.373 37.562 1.00 12.65 69 VAL A CA 1
ATOM 561 C C . VAL A 1 78 ? -1.096 34.132 37.525 1.00 15.37 69 VAL A C 1
ATOM 562 O O . VAL A 1 78 ? -0.977 35.214 38.113 1.00 19.08 69 VAL A O 1
ATOM 566 N N . SER A 1 79 ? -0.128 33.593 36.796 1.00 15.81 70 SER A N 1
ATOM 567 C CA . SER A 1 79 ? 1.095 34.348 36.500 1.00 18.51 70 SER A CA 1
ATOM 568 C C . SER A 1 79 ? 1.441 34.140 35.045 1.00 17.94 70 SER A C 1
ATOM 569 O O . SER A 1 79 ? 1.922 33.106 34.677 1.00 17.27 70 SER A O 1
ATOM 572 N N . GLY A 1 80 ? 1.234 35.150 34.221 1.00 22.66 71 GLY A N 1
ATOM 573 C CA . GLY A 1 80 ? 1.407 35.024 32.785 1.00 19.46 71 GLY A CA 1
ATOM 574 C C . GLY A 1 80 ? 0.542 33.924 32.176 1.00 16.68 71 GLY A C 1
ATOM 575 O O . GLY A 1 80 ? -0.673 33.921 32.290 1.00 21.05 71 GLY A O 1
ATOM 576 N N . ARG A 1 81 ? 1.204 32.947 31.583 1.00 17.73 72 ARG A N 1
ATOM 577 C CA . ARG A 1 81 ? 0.556 31.840 30.918 1.00 20.21 72 ARG A CA 1
ATOM 578 C C . ARG A 1 81 ? 0.405 30.619 31.816 1.00 18.99 72 ARG A C 1
ATOM 579 O O . ARG A 1 81 ? -0.003 29.544 31.367 1.00 20.39 72 ARG A O 1
ATOM 587 N N . THR A 1 82 ? 0.765 30.741 33.086 1.00 14.66 73 THR A N 1
ATOM 588 C CA . THR A 1 82 ? 0.573 29.641 34.013 1.00 15.52 73 THR A CA 1
ATOM 589 C C . THR A 1 82 ? -0.297 30.012 35.162 1.00 15.29 73 THR A C 1
ATOM 590 O O . THR A 1 82 ? -0.526 31.165 35.485 1.00 16.95 73 THR A O 1
ATOM 594 N N . LEU A 1 83 ? -0.870 29.009 35.751 1.00 12.57 74 LEU A N 1
ATOM 595 C CA . LEU A 1 83 ? -1.651 29.232 36.932 1.00 13.71 74 LEU A CA 1
ATOM 596 C C . LEU A 1 83 ? -1.439 28.098 37.922 1.00 11.45 74 LEU A C 1
ATOM 597 O O . LEU A 1 83 ? -1.056 27.001 37.568 1.00 14.22 74 LEU A O 1
ATOM 602 N N . LYS A 1 84 ? -1.671 28.406 39.169 1.00 11.22 75 LYS A N 1
ATOM 603 C CA . LYS A 1 84 ? -1.696 27.433 40.274 1.00 11.95 75 LYS A CA 1
ATOM 604 C C . LYS A 1 84 ? -3.140 27.106 40.601 1.00 11.60 75 LYS A C 1
ATOM 605 O O . LYS A 1 84 ? -3.935 28.008 40.922 1.00 12.92 75 LYS A O 1
ATOM 611 N N . PHE A 1 85 ? -3.466 25.812 40.518 1.00 11.30 76 PHE A N 1
ATOM 612 C CA . PHE A 1 85 ? -4.779 25.302 40.872 1.00 10.34 76 PHE A CA 1
ATOM 613 C C . PHE A 1 85 ? -4.732 24.701 42.255 1.00 10.64 76 PHE A C 1
ATOM 614 O O . PHE A 1 85 ? -3.900 23.837 42.502 1.00 12.74 76 PHE A O 1
ATOM 622 N N . TYR A 1 86 ? -5.633 25.120 43.139 1.00 12.36 77 TYR A N 1
ATOM 623 C CA . TYR A 1 86 ? -5.708 24.617 44.508 1.00 12.59 77 TYR A CA 1
ATOM 624 C C . TYR A 1 86 ? -7.158 24.303 44.815 1.00 11.59 77 TYR A C 1
ATOM 625 O O . TYR A 1 86 ? -8.015 25.171 44.645 1.00 14.16 77 TYR A O 1
ATOM 634 N N A MET A 1 87 ? -7.461 23.068 45.215 0.27 11.96 78 MET A N 1
ATOM 635 N N B MET A 1 87 ? -7.402 23.110 45.329 0.73 12.26 78 MET A N 1
ATOM 636 C CA A MET A 1 87 ? -8.801 22.736 45.731 0.27 11.08 78 MET A CA 1
ATOM 637 C CA B MET A 1 87 ? -8.726 22.680 45.758 0.73 12.23 78 MET A CA 1
ATOM 638 C C A MET A 1 87 ? -8.757 22.712 47.250 0.27 13.09 78 MET A C 1
ATOM 639 C C B MET A 1 87 ? -8.772 22.536 47.281 0.73 13.02 78 MET A C 1
ATOM 640 O O A MET A 1 87 ? -7.693 22.572 47.849 0.27 13.24 78 MET A O 1
ATOM 641 O O B MET A 1 87 ? -7.807 22.084 47.900 0.73 13.99 78 MET A O 1
ATOM 650 N N . ASN A 1 88 ? -9.925 22.860 47.865 1.00 12.57 79 ASN A N 1
ATOM 651 C CA . ASN A 1 88 ? -9.994 23.031 49.293 1.00 12.67 79 ASN A CA 1
ATOM 652 C C . ASN A 1 88 ? -9.760 21.760 50.105 1.00 13.17 79 ASN A C 1
ATOM 653 O O . ASN A 1 88 ? -9.107 21.826 51.129 1.00 17.62 79 ASN A O 1
ATOM 658 N N . ASP A 1 89 ? -10.329 20.633 49.676 1.00 12.87 80 ASP A N 1
ATOM 659 C CA . ASP A 1 89 ? -10.433 19.462 50.531 1.00 13.23 80 ASP A CA 1
ATOM 660 C C . ASP A 1 89 ? -9.832 18.200 49.968 1.00 16.20 80 ASP A C 1
ATOM 661 O O . ASP A 1 89 ? -9.925 17.138 50.574 1.00 19.73 80 ASP A O 1
ATOM 666 N N . THR A 1 90 ? -9.182 18.283 48.822 1.00 14.62 81 THR A N 1
ATOM 667 C CA . THR A 1 90 ? -8.456 17.150 48.290 1.00 17.40 81 THR A CA 1
ATOM 668 C C . THR A 1 90 ? -7.506 17.743 47.262 1.00 15.35 81 THR A C 1
ATOM 669 O O . THR A 1 90 ? -7.849 18.761 46.607 1.00 16.96 81 THR A O 1
ATOM 673 N N . HIS A 1 91 ? -6.324 17.158 47.161 1.00 14.54 82 HIS A N 1
ATOM 674 C CA . HIS A 1 91 ? -5.220 17.848 46.538 1.00 13.46 82 HIS A CA 1
ATOM 675 C C . HIS A 1 91 ? -4.559 17.111 45.411 1.00 12.09 82 HIS A C 1
ATOM 676 O O . HIS A 1 91 ? -3.521 17.547 44.889 1.00 13.46 82 HIS A O 1
ATOM 683 N N A GLU A 1 92 ? -5.205 16.047 44.960 0.58 12.39 83 GLU A N 1
ATOM 684 N N B GLU A 1 92 ? -5.154 16.003 44.987 0.42 14.24 83 GLU A N 1
ATOM 685 C CA A GLU A 1 92 ? -4.583 15.196 43.962 0.58 13.05 83 GLU A CA 1
ATOM 686 C CA B GLU A 1 92 ? -4.530 15.168 43.972 0.42 14.73 83 GLU A CA 1
ATOM 687 C C A GLU A 1 92 ? -4.480 15.863 42.605 0.58 10.75 83 GLU A C 1
ATOM 688 C C B GLU A 1 92 ? -4.530 15.810 42.566 0.42 12.80 83 GLU A C 1
ATOM 689 O O A GLU A 1 92 ? -3.694 15.412 41.803 0.58 10.62 83 GLU A O 1
ATOM 690 O O B GLU A 1 92 ? -3.876 15.279 41.675 0.42 15.74 83 GLU A O 1
ATOM 701 N N . TYR A 1 93 ? -5.241 16.925 42.366 1.00 11.71 84 TYR A N 1
ATOM 702 C CA . TYR A 1 93 ? -5.166 17.657 41.114 1.00 11.72 84 TYR A CA 1
ATOM 703 C C . TYR A 1 93 ? -4.486 18.983 41.253 1.00 11.11 84 TYR A C 1
ATOM 704 O O . TYR A 1 93 ? -4.435 19.767 40.295 1.00 12.67 84 TYR A O 1
ATOM 713 N N . ASP A 1 94 ? -3.954 19.302 42.407 1.00 10.76 85 ASP A N 1
ATOM 714 C CA . ASP A 1 94 ? -3.291 20.582 42.625 1.00 11.14 85 ASP A CA 1
ATOM 715 C C . ASP A 1 94 ? -1.934 20.586 41.934 1.00 12.18 85 ASP A C 1
ATOM 716 O O . ASP A 1 94 ? -1.104 19.683 42.151 1.00 13.54 85 ASP A O 1
ATOM 721 N N . SER A 1 95 ? -1.667 21.623 41.157 1.00 11.08 86 SER A N 1
ATOM 722 C CA . SER A 1 95 ? -0.455 21.749 40.373 1.00 9.97 86 SER A CA 1
ATOM 723 C C . SER A 1 95 ? -0.398 23.115 39.789 1.00 8.91 86 SER A C 1
ATOM 724 O O . SER A 1 95 ? -1.412 23.819 39.712 1.00 10.49 86 SER A O 1
ATOM 727 N N . LYS A 1 96 ? 0.783 23.492 39.349 1.00 8.96 87 LYS A N 1
ATOM 728 C CA . LYS A 1 96 ? 0.901 24.477 38.307 1.00 9.58 87 LYS A CA 1
ATOM 729 C C . LYS A 1 96 ? 0.388 23.894 36.991 1.00 10.08 87 LYS A C 1
ATOM 730 O O . LYS A 1 96 ? 0.697 22.734 36.690 1.00 11.35 87 LYS A O 1
ATOM 736 N N . TYR A 1 97 ? -0.391 24.672 36.245 1.00 10.00 88 TYR A N 1
ATOM 737 C CA . TYR A 1 97 ? -0.858 24.295 34.932 1.00 9.53 88 TYR A CA 1
ATOM 738 C C . TYR A 1 97 ? -0.474 25.407 33.937 1.00 9.81 88 TYR A C 1
ATOM 739 O O . TYR A 1 97 ? -0.640 26.588 34.193 1.00 13.89 88 TYR A O 1
ATOM 748 N N . GLU A 1 98 ? 0.034 25.047 32.781 1.00 10.15 89 GLU A N 1
ATOM 749 C CA . GLU A 1 98 ? 0.334 25.982 31.692 1.00 11.28 89 GLU A CA 1
ATOM 750 C C . GLU A 1 98 ? -0.810 26.010 30.705 1.00 9.97 89 GLU A C 1
ATOM 751 O O . GLU A 1 98 ? -1.324 24.955 30.328 1.00 10.35 89 GLU A O 1
ATOM 757 N N . ILE A 1 99 ? -1.208 27.204 30.322 1.00 11.26 90 ILE A N 1
ATOM 758 C CA A ILE A 1 99 ? -2.193 27.388 29.269 0.50 11.46 90 ILE A CA 1
ATOM 759 C CA B ILE A 1 99 ? -2.225 27.310 29.288 0.50 11.57 90 ILE A CA 1
ATOM 760 C C . ILE A 1 99 ? -1.603 26.990 27.925 1.00 10.72 90 ILE A C 1
ATOM 761 O O . ILE A 1 99 ? -0.530 27.476 27.551 1.00 15.26 90 ILE A O 1
ATOM 770 N N . LEU A 1 100 ? -2.258 26.084 27.213 1.00 11.10 91 LEU A N 1
ATOM 771 C CA . LEU A 1 100 ? -1.861 25.683 25.866 1.00 11.28 91 LEU A CA 1
ATOM 772 C C . LEU A 1 100 ? -2.674 26.349 24.767 1.00 12.94 91 LEU A C 1
ATOM 773 O O . LEU A 1 100 ? -2.164 26.518 23.682 1.00 15.03 91 LEU A O 1
ATOM 778 N N . ALA A 1 101 ? -3.934 26.653 25.044 1.00 12.20 92 ALA A N 1
ATOM 779 C CA . ALA A 1 101 ? -4.830 27.231 24.052 1.00 13.26 92 ALA A CA 1
ATOM 780 C C . ALA A 1 101 ? -5.990 27.836 24.809 1.00 12.05 92 ALA A C 1
ATOM 781 O O . ALA A 1 101 ? -6.447 27.334 25.839 1.00 12.68 92 ALA A O 1
ATOM 783 N N . VAL A 1 102 ? -6.484 28.931 24.271 1.00 14.75 93 VAL A N 1
ATOM 784 C CA . VAL A 1 102 ? -7.669 29.576 24.846 1.00 16.94 93 VAL A CA 1
ATOM 785 C C . VAL A 1 102 ? -8.527 30.096 23.712 1.00 20.37 93 VAL A C 1
ATOM 786 O O . VAL A 1 102 ? -7.997 30.606 22.703 1.00 24.06 93 VAL A O 1
ATOM 790 N N . ASP A 1 103 ? -9.833 29.947 23.850 1.00 18.38 94 ASP A N 1
ATOM 791 C CA . ASP A 1 103 ? -10.794 30.230 22.766 1.00 22.17 94 ASP A CA 1
ATOM 792 C C . ASP A 1 103 ? -12.068 30.619 23.502 1.00 22.61 94 ASP A C 1
ATOM 793 O O . ASP A 1 103 ? -12.228 30.322 24.708 1.00 22.50 94 ASP A O 1
ATOM 798 N N . LYS A 1 104 ? -12.972 31.290 22.792 1.00 23.76 95 LYS A N 1
ATOM 799 C CA . LYS A 1 104 ? -14.268 31.594 23.360 1.00 21.31 95 LYS A CA 1
ATOM 800 C C . LYS A 1 104 ? -14.982 30.337 23.883 1.00 17.44 95 LYS A C 1
ATOM 801 O O . LYS A 1 104 ? -15.715 30.411 24.876 1.00 18.75 95 LYS A O 1
ATOM 807 N N . ASP A 1 105 ? -14.772 29.200 23.211 1.00 14.68 96 ASP A N 1
ATOM 808 C CA . ASP A 1 105 ? -15.551 27.990 23.460 1.00 11.88 96 ASP A CA 1
ATOM 809 C C . ASP A 1 105 ? -14.774 26.908 24.242 1.00 10.30 96 ASP A C 1
ATOM 810 O O . ASP A 1 105 ? -15.384 25.901 24.594 1.00 9.96 96 ASP A O 1
ATOM 815 N N . TYR A 1 106 ? -13.478 27.066 24.453 1.00 11.23 97 TYR A N 1
ATOM 816 C CA . TYR A 1 106 ? -12.681 26.073 25.189 1.00 9.67 97 TYR A CA 1
ATOM 817 C C . TYR A 1 106 ? -11.381 26.674 25.665 1.00 9.53 97 TYR A C 1
ATOM 818 O O . TYR A 1 106 ? -10.930 27.701 25.158 1.00 11.81 97 TYR A O 1
ATOM 827 N N . PHE A 1 107 ? -10.771 25.997 26.639 1.00 8.75 98 PHE A N 1
ATOM 828 C CA . PHE A 1 107 ? -9.411 26.254 27.014 1.00 9.56 98 PHE A CA 1
ATOM 829 C C . PHE A 1 107 ? -8.733 24.943 27.392 1.00 9.16 98 PHE A C 1
ATOM 830 O O . PHE A 1 107 ? -9.395 23.951 27.738 1.00 9.89 98 PHE A O 1
ATOM 838 N N . ILE A 1 108 ? -7.419 24.931 27.229 1.00 10.75 99 ILE A N 1
ATOM 839 C CA . ILE A 1 108 ? -6.642 23.720 27.418 1.00 10.36 99 ILE A CA 1
ATOM 840 C C . ILE A 1 108 ? -5.466 24.030 28.303 1.00 9.95 99 ILE A C 1
ATOM 841 O O . ILE A 1 108 ? -4.752 24.990 28.039 1.00 11.27 99 ILE A O 1
ATOM 846 N N A PHE A 1 109 ? -5.292 23.300 29.423 0.63 10.32 100 PHE A N 1
ATOM 847 N N B PHE A 1 109 ? -5.201 23.145 29.271 0.37 9.57 100 PHE A N 1
ATOM 848 C CA A PHE A 1 109 ? -4.068 23.453 30.190 0.63 9.85 100 PHE A CA 1
ATOM 849 C CA B PHE A 1 109 ? -4.134 23.347 30.217 0.37 10.12 100 PHE A CA 1
ATOM 850 C C A PHE A 1 109 ? -3.399 22.124 30.508 0.63 8.33 100 PHE A C 1
ATOM 851 C C B PHE A 1 109 ? -3.301 22.077 30.292 0.37 9.46 100 PHE A C 1
ATOM 852 O O A PHE A 1 109 ? -4.002 21.072 30.367 0.63 8.83 100 PHE A O 1
ATOM 853 O O B PHE A 1 109 ? -3.686 21.015 29.781 0.37 8.66 100 PHE A O 1
ATOM 868 N N . TYR A 1 110 ? -2.124 22.209 30.897 1.00 9.06 101 TYR A N 1
ATOM 869 C CA . TYR A 1 110 ? -1.254 21.041 31.099 1.00 8.84 101 TYR A CA 1
ATOM 870 C C . TYR A 1 110 ? -0.451 21.190 32.372 1.00 8.5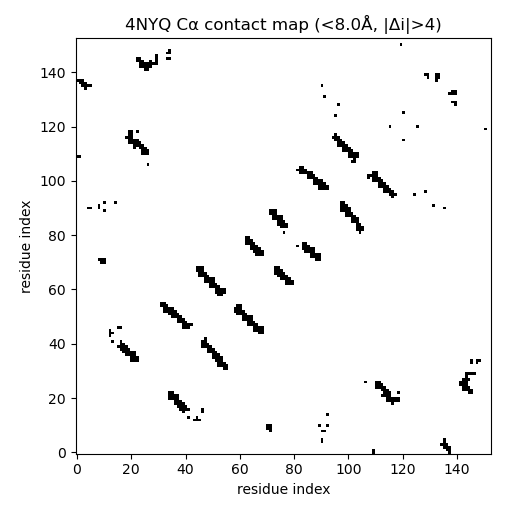4 101 TYR A C 1
ATOM 871 O O . TYR A 1 110 ? 0.186 22.213 32.569 1.00 9.11 101 TYR A O 1
ATOM 880 N N . GLY A 1 111 ? -0.474 20.159 33.227 1.00 8.83 102 GLY A N 1
ATOM 881 C CA . GLY A 1 111 ? 0.247 20.186 34.458 1.00 10.19 102 GLY A CA 1
ATOM 882 C C . GLY A 1 111 ? 0.665 18.810 34.869 1.00 8.44 102 GLY A C 1
ATOM 883 O O . GLY A 1 111 ? 0.524 17.866 34.153 1.00 9.45 102 GLY A O 1
ATOM 884 N N . HIS A 1 112 ? 1.226 18.705 36.064 1.00 8.52 103 HIS A N 1
ATOM 885 C CA . HIS A 1 112 ? 1.753 17.446 36.572 1.00 8.65 103 HIS A CA 1
ATOM 886 C C . HIS A 1 112 ? 1.321 17.217 38.014 1.00 8.35 103 HIS A C 1
ATOM 887 O O . HIS A 1 112 ? 2.180 17.103 38.904 1.00 10.08 103 HIS A O 1
ATOM 894 N N . PRO A 1 113 ? 0.024 17.117 38.299 1.00 8.64 104 PRO A N 1
ATOM 895 C CA . PRO A 1 113 ? -0.461 16.916 39.667 1.00 9.69 104 PRO A CA 1
ATOM 896 C C . PRO A 1 113 ? -0.183 15.510 40.134 1.00 9.49 104 PRO A C 1
ATOM 897 O O . PRO A 1 113 ? 0.156 14.616 39.355 1.00 9.35 104 PRO A O 1
ATOM 901 N N . PRO A 1 114 ? -0.346 15.248 41.432 1.00 11.21 105 PRO A N 1
ATOM 902 C CA . PRO A 1 114 ? -0.133 13.888 41.973 1.00 12.51 105 PRO A CA 1
ATOM 903 C C . PRO A 1 114 ? -0.941 12.856 41.257 1.00 11.77 105 PRO A C 1
ATOM 904 O O . PRO A 1 114 ? -0.495 11.707 41.125 1.00 12.57 105 PRO A O 1
ATOM 908 N N . ALA A 1 115 ? -2.118 13.203 40.736 1.00 11.79 106 ALA A N 1
ATOM 909 C CA . ALA A 1 115 ? -2.963 12.244 40.086 1.00 14.16 106 ALA A CA 1
ATOM 910 C C . ALA A 1 115 ? -2.321 11.783 38.780 1.00 10.58 106 ALA A C 1
ATOM 911 O O . ALA A 1 115 ? -2.701 10.735 38.302 1.00 12.60 106 ALA A O 1
ATOM 913 N N . ALA A 1 116 ? -1.440 12.587 38.169 1.00 10.27 107 ALA A N 1
ATOM 914 C CA . ALA A 1 116 ? -0.852 12.266 36.871 1.00 10.23 107 ALA A CA 1
ATOM 915 C C . ALA A 1 116 ? 0.477 12.989 36.750 1.00 9.74 107 ALA A C 1
ATOM 916 O O . ALA A 1 116 ? 0.595 13.976 36.033 1.00 9.85 107 ALA A O 1
ATOM 918 N N . PRO A 1 117 ? 1.482 12.497 37.481 1.00 9.29 108 PRO A N 1
ATOM 919 C CA . PRO A 1 117 ? 2.681 13.283 37.622 1.00 10.50 108 PRO A CA 1
ATOM 920 C C . PRO A 1 117 ? 3.553 13.337 36.366 1.00 9.89 108 PRO A C 1
ATOM 921 O O . PRO A 1 117 ? 4.436 14.180 36.313 1.00 11.04 108 PRO A O 1
ATOM 925 N N . SER A 1 118 ? 3.331 12.437 35.389 1.00 9.31 109 SER A N 1
ATOM 926 C CA . SER A 1 118 ? 4.062 12.547 34.131 1.00 9.57 109 SER A CA 1
ATOM 927 C C . SER A 1 118 ? 3.390 13.506 33.164 1.00 10.17 109 SER A C 1
ATOM 928 O O . SER A 1 118 ? 3.930 13.733 32.113 1.00 12.20 109 SER A O 1
ATOM 931 N N . GLY A 1 119 ? 2.240 14.067 33.542 1.00 8.78 110 GLY A N 1
ATOM 932 C CA . GLY A 1 119 ? 1.595 15.100 32.759 1.00 8.64 110 GLY A CA 1
ATOM 933 C C . GLY A 1 119 ? 0.132 14.810 32.519 1.00 9.00 110 GLY A C 1
ATOM 934 O O . GLY A 1 119 ? -0.272 13.706 32.213 1.00 10.58 110 GLY A O 1
ATOM 935 N N . LEU A 1 120 ? -0.643 15.881 32.533 1.00 8.64 111 LEU A N 1
ATOM 936 C CA . LEU A 1 120 ? -2.087 15.812 32.390 1.00 8.38 111 LEU A CA 1
ATOM 937 C C . LEU A 1 120 ? -2.553 17.010 31.575 1.00 8.57 111 LEU A C 1
ATOM 938 O O . LEU A 1 120 ? -2.369 18.145 31.973 1.00 8.91 111 LEU A O 1
ATOM 943 N N . ALA A 1 121 ? -3.159 16.730 30.422 1.00 8.07 112 ALA A N 1
ATOM 944 C CA . ALA A 1 121 ? -3.736 17.739 29.540 1.00 8.10 112 ALA A CA 1
ATOM 945 C C . ALA A 1 121 ? -5.239 17.687 29.777 1.00 7.68 112 ALA A C 1
ATOM 946 O O . ALA A 1 121 ? -5.852 16.624 29.741 1.00 8.90 112 ALA A O 1
ATOM 948 N N A LEU A 1 122 ? -5.817 18.875 29.999 0.40 8.65 113 LEU A N 1
ATOM 949 N N B LEU A 1 122 ? -5.815 18.868 29.949 0.60 8.50 113 LEU A N 1
ATOM 950 C CA A LEU A 1 122 ? -7.230 19.051 30.365 0.40 9.22 113 LEU A CA 1
ATOM 951 C CA B LEU A 1 122 ? -7.211 18.994 30.297 0.60 8.44 113 LEU A CA 1
ATOM 952 C C A LEU A 1 122 ? -7.943 20.027 29.414 0.40 8.25 113 LEU A C 1
ATOM 953 C C B LEU A 1 122 ? -7.872 19.972 29.312 0.60 8.03 113 LEU A C 1
ATOM 954 O O A LEU A 1 122 ? -7.565 21.190 29.351 0.40 8.35 113 LEU A O 1
ATOM 955 O O B LEU A 1 122 ? -7.363 21.058 29.114 0.60 10.09 113 LEU A O 1
ATOM 964 N N . ILE A 1 123 ? -9.022 19.564 28.776 1.00 7.86 114 ILE A N 1
ATOM 965 C CA . ILE A 1 123 ? -9.799 20.385 27.866 1.00 8.12 114 ILE A CA 1
ATOM 966 C C . ILE A 1 123 ? -11.148 20.720 28.519 1.00 7.77 114 ILE A C 1
ATOM 967 O O . ILE A 1 123 ? -11.925 19.840 28.921 1.00 8.85 114 ILE A O 1
ATOM 972 N N . HIS A 1 124 ? -11.377 22.021 28.646 1.00 7.97 115 HIS A N 1
ATOM 973 C CA . HIS A 1 124 ? -12.538 22.630 29.287 1.00 8.66 115 HIS A CA 1
ATOM 974 C C . HIS A 1 124 ? -13.360 23.264 28.203 1.00 7.72 115 HIS A C 1
ATOM 975 O O . HIS A 1 124 ? -12.853 24.079 27.418 1.00 9.35 115 HIS A O 1
ATOM 982 N N . TYR A 1 125 ? -14.647 22.982 28.184 1.00 7.96 116 TYR A N 1
ATOM 983 C CA . TYR A 1 125 ? -15.545 23.448 27.135 1.00 8.96 116 TYR A CA 1
ATOM 984 C C . TYR A 1 125 ? -16.657 24.304 27.723 1.00 8.05 116 TYR A C 1
ATOM 985 O O . TYR A 1 125 ? -17.192 24.071 28.796 1.00 9.31 116 TYR A O 1
ATOM 994 N N . ARG A 1 126 ? -17.107 25.308 26.938 1.00 8.08 117 ARG A N 1
ATOM 995 C CA . ARG A 1 126 ? -18.285 26.058 27.274 1.00 9.23 117 ARG A CA 1
ATOM 996 C C . ARG A 1 126 ? -19.546 25.261 27.161 1.00 9.09 117 ARG A C 1
ATOM 997 O O . ARG A 1 126 ? -20.515 25.549 27.871 1.00 12.10 117 ARG A O 1
ATOM 1005 N N . GLN A 1 127 ? -19.578 24.315 26.225 1.00 9.83 118 GLN A N 1
ATOM 1006 C CA . GLN A 1 127 ? -20.727 23.428 26.011 1.00 10.74 118 GLN A CA 1
ATOM 1007 C C . GLN A 1 127 ? -20.497 22.049 26.610 1.00 9.94 118 GLN A C 1
ATOM 1008 O O . GLN A 1 127 ? -19.407 21.488 26.552 1.00 9.80 118 GLN A O 1
ATOM 1014 N N . SER A 1 128 ? -21.557 21.479 27.176 1.00 9.44 119 SER A N 1
ATOM 1015 C CA . SER A 1 128 ? -21.475 20.142 27.762 1.00 8.91 119 SER A CA 1
ATOM 1016 C C . SER A 1 128 ? -21.104 19.062 26.750 1.00 9.27 119 SER A C 1
ATOM 1017 O O . SER A 1 128 ? -20.336 18.142 27.078 1.00 10.50 119 SER A O 1
ATOM 1020 N N . CYS A 1 129 ? -21.705 19.167 25.582 1.00 10.17 120 CYS A N 1
ATOM 1021 C CA . CYS A 1 129 ? -21.442 18.271 24.471 1.00 10.23 120 CYS A CA 1
ATOM 1022 C C . CYS A 1 129 ? -21.036 19.114 23.274 1.00 11.58 120 CYS A C 1
ATOM 1023 O O . CYS A 1 129 ? -21.872 19.493 22.459 1.00 13.21 120 CYS A O 1
ATOM 1026 N N . PRO A 1 130 ? -19.747 19.482 23.198 1.00 11.96 121 PRO A N 1
ATOM 1027 C CA . PRO A 1 130 ? -19.359 20.397 22.124 1.00 13.37 121 PRO A CA 1
ATOM 1028 C C . PRO A 1 130 ? -19.664 19.869 20.738 1.00 13.06 121 PRO A C 1
ATOM 1029 O O . PRO A 1 130 ? -19.525 18.671 20.478 1.00 13.97 121 PRO A O 1
ATOM 1033 N N . LYS A 1 131 ? -20.101 20.770 19.875 1.00 15.39 122 LYS A N 1
ATOM 1034 C CA . LYS A 1 131 ? -20.442 20.430 18.510 1.00 16.46 122 LYS A CA 1
ATOM 1035 C C . LYS A 1 131 ? -19.168 20.174 17.720 1.00 15.70 122 LYS A C 1
ATOM 1036 O O . LYS A 1 131 ? -18.062 20.551 18.130 1.00 15.81 122 LYS A O 1
ATOM 1042 N N . GLU A 1 132 ? -19.343 19.597 16.533 1.00 15.55 123 GLU A N 1
ATOM 1043 C CA . GLU A 1 132 ? -18.206 19.174 15.741 1.00 16.89 123 GLU A CA 1
ATOM 1044 C C . GLU A 1 132 ? -17.305 20.328 15.358 1.00 14.23 123 GLU A C 1
ATOM 1045 O O . GLU A 1 132 ? -16.078 20.154 15.305 1.00 16.16 123 GLU A O 1
ATOM 1051 N N . ASP A 1 133 ? -17.851 21.514 15.089 1.00 14.69 124 ASP A N 1
ATOM 1052 C CA . ASP A 1 133 ? -16.976 22.628 14.750 1.00 14.72 124 ASP A CA 1
ATOM 1053 C C . ASP A 1 133 ? -15.973 22.961 15.847 1.00 13.51 124 ASP A C 1
ATOM 1054 O O . ASP A 1 133 ? -14.816 23.251 15.583 1.00 13.73 124 ASP A O 1
ATOM 1059 N N . VAL A 1 134 ? -16.433 22.910 17.111 1.00 12.88 125 VAL A N 1
ATOM 1060 C CA . VAL A 1 134 ? -15.600 23.180 18.266 1.00 12.60 125 VAL A CA 1
ATOM 1061 C C . VAL A 1 134 ? -14.514 22.087 18.413 1.00 12.07 125 VAL A C 1
ATOM 1062 O O . VAL A 1 134 ? -13.343 22.382 18.623 1.00 12.55 125 VAL A O 1
ATOM 1066 N N . ILE A 1 135 ? -14.943 20.838 18.320 1.00 11.64 126 ILE A N 1
ATOM 1067 C CA . ILE A 1 135 ? -14.033 19.729 18.395 1.00 12.21 126 ILE A CA 1
ATOM 1068 C C . ILE A 1 135 ? -12.958 19.814 17.332 1.00 11.85 126 ILE A C 1
ATOM 1069 O O . ILE A 1 135 ? -11.784 19.605 17.603 1.00 12.95 126 ILE A O 1
ATOM 1074 N N . LYS A 1 136 ? -13.323 20.172 16.111 1.00 11.72 127 LYS A N 1
ATOM 1075 C CA . LYS A 1 136 ? -12.300 20.332 15.071 1.00 12.20 127 LYS A CA 1
ATOM 1076 C C . LYS A 1 136 ? -11.284 21.425 15.429 1.00 11.56 127 LYS A C 1
ATOM 1077 O O . LYS A 1 136 ? -10.099 21.304 15.151 1.00 12.62 127 LYS A O 1
ATOM 1083 N N . ARG A 1 137 ? -11.780 22.543 15.961 1.00 12.22 128 ARG A N 1
ATOM 1084 C CA . ARG A 1 137 ? -10.833 23.594 16.369 1.00 13.10 128 ARG A CA 1
ATOM 1085 C C . ARG A 1 137 ? -9.906 23.095 17.480 1.00 13.38 128 ARG A C 1
ATOM 1086 O O . ARG A 1 137 ? -8.692 23.398 17.458 1.00 13.34 128 ARG A O 1
ATOM 1094 N N . VAL A 1 138 ? -10.445 22.300 18.414 1.00 11.14 129 VAL A N 1
ATOM 1095 C CA . VAL A 1 138 ? -9.619 21.708 19.461 1.00 11.47 129 VAL A CA 1
ATOM 1096 C C . VAL A 1 138 ? -8.553 20.757 18.904 1.00 11.15 129 VAL A C 1
ATOM 1097 O O . VAL A 1 138 ? -7.398 20.806 19.304 1.00 10.73 129 VAL A O 1
ATOM 1101 N N . LYS A 1 139 ? -8.938 19.952 17.929 1.00 11.16 130 LYS A N 1
ATOM 1102 C CA . LYS A 1 139 ? -8.000 19.048 17.261 1.00 10.85 130 LYS A CA 1
ATOM 1103 C C . LYS A 1 139 ? -6.814 19.826 16.689 1.00 11.81 130 LYS A C 1
ATOM 1104 O O . LYS A 1 139 ? -5.657 19.444 16.817 1.00 12.39 130 LYS A O 1
ATOM 1110 N N . LYS A 1 140 ? -7.143 20.909 15.995 1.00 11.45 131 LYS A N 1
ATOM 1111 C CA . LYS A 1 140 ? -6.128 21.771 15.411 1.00 11.84 131 LYS A CA 1
ATOM 1112 C C . LYS A 1 140 ? -5.242 22.447 16.465 1.00 12.09 131 LYS A C 1
ATOM 1113 O O . LYS A 1 140 ? -4.040 22.534 16.324 1.00 12.27 131 LYS A O 1
ATOM 1119 N N . ALA A 1 141 ? -5.873 22.923 17.531 1.00 11.80 132 ALA A N 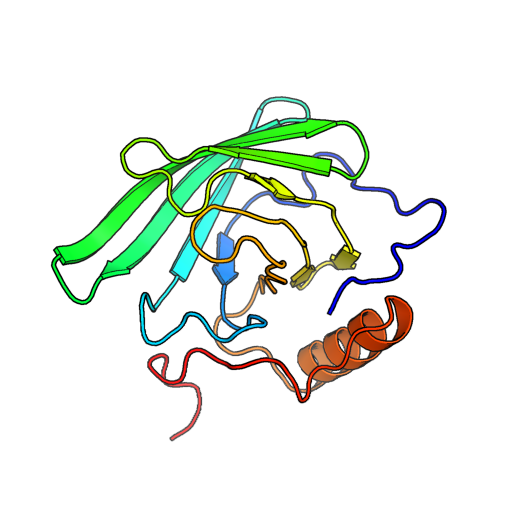1
ATOM 1120 C CA . ALA A 1 141 ? -5.115 23.570 18.609 1.00 13.24 132 ALA A CA 1
ATOM 1121 C C . ALA A 1 141 ? -4.144 22.617 19.280 1.00 11.53 132 ALA A C 1
ATOM 1122 O O . ALA A 1 141 ? -3.008 23.000 19.601 1.00 12.02 132 ALA A O 1
ATOM 1124 N N . LEU A 1 142 ? -4.606 21.392 19.440 1.00 10.81 133 LEU A N 1
ATOM 1125 C CA . LEU A 1 142 ? -3.716 20.367 20.010 1.00 11.14 133 LEU A CA 1
ATOM 1126 C C . LEU A 1 142 ? -2.522 20.057 19.107 1.00 11.56 133 LEU A C 1
ATOM 1127 O O . LEU A 1 142 ? -1.374 20.012 19.577 1.00 11.89 133 LEU A O 1
ATOM 1132 N N . LYS A 1 143 ? -2.767 19.907 17.810 1.00 11.61 134 LYS A N 1
ATOM 1133 C CA . LYS A 1 143 ? -1.678 19.647 16.894 1.00 13.14 134 LYS A CA 1
ATOM 1134 C C . LYS A 1 143 ? -0.670 20.793 16.910 1.00 12.18 134 LYS A C 1
ATOM 1135 O O . LYS A 1 143 ? 0.525 20.581 16.836 1.00 14.16 134 LYS A O 1
ATOM 1141 N N . ASN A 1 144 ? -1.147 22.030 17.037 1.00 12.47 135 ASN A N 1
ATOM 1142 C CA . ASN A 1 144 ? -0.281 23.194 17.114 1.00 13.45 135 ASN A CA 1
ATOM 1143 C C . ASN A 1 144 ? 0.592 23.258 18.356 1.00 12.76 135 ASN A C 1
ATOM 1144 O O . ASN A 1 144 ? 1.589 23.965 18.335 1.00 15.50 135 ASN A O 1
ATOM 1149 N N . VAL A 1 145 ? 0.242 22.495 19.417 1.00 12.05 136 VAL A N 1
ATOM 1150 C CA . VAL A 1 145 ? 1.076 22.362 20.593 1.00 12.31 136 VAL A CA 1
ATOM 1151 C C . VAL A 1 145 ? 1.615 20.946 20.734 1.00 13.03 136 VAL A C 1
ATOM 1152 O O . VAL A 1 145 ? 1.964 20.536 21.827 1.00 13.27 136 VAL A O 1
ATOM 1156 N N . CYS A 1 146 ? 1.767 20.240 19.617 1.00 12.90 137 CYS A N 1
ATOM 1157 C CA . CYS A 1 146 ? 2.479 18.946 19.603 1.00 14.84 137 CYS A CA 1
ATOM 1158 C C . CYS A 1 146 ? 1.760 17.809 20.268 1.00 13.01 137 CYS A C 1
ATOM 1159 O O . CYS A 1 146 ? 2.368 16.792 20.572 1.00 14.99 137 CYS A O 1
ATOM 1162 N N . LEU A 1 147 ? 0.455 17.979 20.470 1.00 11.67 138 LEU A N 1
ATOM 1163 C CA . LEU A 1 147 ? -0.399 16.935 21.035 1.00 11.78 138 LEU A CA 1
ATOM 1164 C C . LEU A 1 147 ? -1.325 16.406 19.953 1.00 11.97 138 LEU A C 1
ATOM 1165 O O . LEU A 1 147 ? -1.377 16.936 18.867 1.00 14.54 138 LEU A O 1
ATOM 1170 N N . ASP A 1 148 ? -2.092 15.365 20.269 1.00 11.76 139 ASP A N 1
ATOM 1171 C CA . ASP A 1 148 ? -2.968 14.718 19.308 1.00 11.59 139 ASP A CA 1
ATOM 1172 C C . ASP A 1 148 ? -4.212 14.180 19.991 1.00 12.29 139 ASP A C 1
ATOM 1173 O O . ASP A 1 148 ? -4.128 13.388 20.918 1.00 11.88 139 ASP A O 1
ATOM 1178 N N . TYR A 1 149 ? -5.349 14.731 19.604 1.00 13.19 140 TYR A N 1
ATOM 1179 C CA . TYR A 1 149 ? -6.663 14.399 20.138 1.00 11.72 140 TYR A CA 1
ATOM 1180 C C . TYR A 1 149 ? -6.919 12.892 20.241 1.00 12.51 140 TYR A C 1
ATOM 1181 O O . TYR A 1 149 ? -7.640 12.466 21.160 1.00 11.99 140 TYR A O 1
ATOM 1190 N N . LYS A 1 150 ? -6.364 12.071 19.359 1.00 13.36 141 LYS A N 1
ATOM 1191 C CA . LYS A 1 150 ? -6.679 10.652 19.401 1.00 16.06 141 LYS A CA 1
ATOM 1192 C C . LYS A 1 150 ? -6.175 9.982 20.673 1.00 16.07 141 LYS A C 1
ATOM 1193 O O . LYS A 1 150 ? -6.615 8.871 20.967 1.00 17.68 141 LYS A O 1
ATOM 1199 N N . TYR A 1 151 ? -5.249 10.624 21.383 1.00 11.74 142 TYR A N 1
ATOM 1200 C CA . TYR A 1 151 ? -4.686 10.116 22.625 1.00 12.60 142 TYR A CA 1
ATOM 1201 C C . TYR A 1 151 ? -5.379 10.702 23.865 1.00 13.91 142 TYR A C 1
ATOM 1202 O O . TYR A 1 151 ? -4.866 10.576 25.023 1.00 16.15 142 TYR A O 1
ATOM 1211 N N . PHE A 1 152 ? -6.546 11.331 23.660 1.00 10.77 143 PHE A N 1
ATOM 1212 C CA . PHE A 1 152 ? -7.385 11.813 24.747 1.00 9.64 143 PHE A CA 1
ATOM 1213 C C . PHE A 1 152 ? -8.579 10.900 24.900 1.00 10.36 143 PHE A C 1
ATOM 1214 O O . PHE A 1 152 ? -8.939 10.150 23.976 1.00 14.44 143 PHE A O 1
ATOM 1222 N N . GLY A 1 153 ? -9.123 10.904 26.095 1.00 9.72 144 GLY A N 1
ATOM 1223 C CA . GLY A 1 153 ? -10.372 10.215 26.393 1.00 9.95 144 GLY A CA 1
ATOM 1224 C C . GLY A 1 153 ? -11.422 11.187 26.849 1.00 9.46 144 GLY A C 1
ATOM 1225 O O . GLY A 1 153 ? -11.135 12.235 27.399 1.00 10.21 144 GLY A O 1
ATOM 1226 N N . ASN A 1 154 ? -12.670 10.832 26.543 1.00 10.32 145 ASN A N 1
ATOM 1227 C CA . ASN A 1 154 ? -13.829 11.609 26.896 1.00 10.50 145 ASN A CA 1
ATOM 1228 C C . ASN A 1 154 ? -14.579 11.057 28.082 1.00 9.49 145 ASN A C 1
ATOM 1229 O O . ASN A 1 154 ? -14.523 9.850 28.372 1.00 10.99 145 ASN A O 1
ATOM 1234 N N . ASP A 1 155 ? -15.361 11.927 28.709 1.00 8.64 146 ASP A N 1
ATOM 1235 C CA . ASP A 1 155 ? -16.246 11.476 29.791 1.00 9.09 146 ASP A CA 1
ATOM 1236 C C . ASP A 1 155 ? -17.513 10.851 29.164 1.00 9.51 146 ASP A C 1
ATOM 1237 O O . ASP A 1 155 ? -18.462 11.543 28.796 1.00 11.81 146 ASP A O 1
ATOM 1242 N N . THR A 1 156 ? -17.496 9.543 28.995 1.00 10.86 147 THR A N 1
ATOM 1243 C CA . THR A 1 156 ? -18.591 8.811 28.384 1.00 12.72 147 THR A CA 1
ATOM 1244 C C . THR A 1 156 ? -19.816 8.698 29.301 1.00 12.57 147 THR A C 1
ATOM 1245 O O . THR A 1 156 ? -20.852 8.226 28.867 1.00 14.85 147 THR A O 1
ATOM 1249 N N . SER A 1 157 ? -19.744 9.158 30.566 1.00 10.42 148 SER A N 1
ATOM 1250 C CA . SER A 1 157 ? -20.893 9.139 31.471 1.00 11.55 148 SER A CA 1
ATOM 1251 C C . SER A 1 157 ? -21.907 10.240 31.144 1.00 11.99 148 SER A C 1
ATOM 1252 O O . SER A 1 157 ? -23.027 10.195 31.586 1.00 14.30 148 SER A O 1
ATOM 1255 N N . VAL A 1 158 ? -21.469 11.254 30.411 1.00 11.85 149 VAL A N 1
ATOM 1256 C CA . VAL A 1 158 ? -22.304 12.362 30.060 1.00 11.81 149 VAL A CA 1
ATOM 1257 C C . VAL A 1 158 ? -23.001 12.039 28.726 1.00 12.76 149 VAL A C 1
ATOM 1258 O O . VAL A 1 158 ? -22.323 11.689 27.771 1.00 16.97 149 VAL A O 1
ATOM 1262 N N . PRO A 1 159 ? -24.331 12.036 28.696 1.00 13.85 150 PRO A N 1
ATOM 1263 C CA . PRO A 1 159 ? -25.047 11.564 27.524 1.00 14.50 150 PRO A CA 1
ATOM 1264 C C . PRO A 1 159 ? -25.020 12.593 26.390 1.00 13.86 150 PRO A C 1
ATOM 1265 O O . PRO A 1 159 ? -25.831 13.516 26.361 1.00 15.81 150 PRO A O 1
ATOM 1269 N N . CYS A 1 160 ? -24.145 12.406 25.408 1.00 14.26 151 CYS A N 1
ATOM 1270 C CA . CYS A 1 160 ? -24.051 13.319 24.280 1.00 13.78 151 CYS A CA 1
ATOM 1271 C C . CYS A 1 160 ? -24.658 12.797 22.999 1.00 14.91 151 CYS A C 1
ATOM 1272 O O . CYS A 1 160 ? -24.691 13.516 22.003 1.00 19.08 151 CYS A O 1
ATOM 1275 N N . HIS A 1 161 ? -25.164 11.581 23.024 1.00 17.39 152 HIS A N 1
ATOM 1276 C CA . HIS A 1 161 ? -25.833 10.971 21.877 1.00 20.25 152 HIS A CA 1
ATOM 1277 C C . HIS A 1 161 ? -26.971 10.106 22.367 1.00 19.57 152 HIS A C 1
ATOM 1278 O O . HIS A 1 161 ? -26.926 9.578 23.465 1.00 26.36 152 HIS A O 1
ATOM 1285 N N . TYR A 1 162 ? -27.983 9.952 21.545 1.00 21.45 153 TYR A N 1
ATOM 1286 C CA . TYR A 1 162 ? -29.018 8.959 21.818 1.00 21.43 153 TYR A CA 1
ATOM 1287 C C . TYR A 1 162 ? -28.520 7.541 21.514 1.00 31.06 153 TYR A C 1
ATOM 1288 O O . TYR A 1 162 ? -27.702 7.375 20.612 1.00 37.67 153 TYR A O 1
#

B-factor: mean 20.96, std 18.25, range [7.42, 197.98]

Solvent-accessible surface area: 8648 Å² total; per-residue (Å²): 175,101,21,51,56,36,166,123,46,148,20,79,82,153,25,0,50,18,93,1,35,16,16,3,0,19,73,76,16,16,179,107,21,15,58,11,32,3,108,2,30,26,130,53,92,47,6,110,11,53,10,42,6,112,12,98,138,154,18,125,45,64,10,180,2,77,1,63,31,82,61,46,30,6,121,19,115,13,73,91,38,82,72,35,28,24,132,6,48,6,3,12,45,41,178,20,12,1,0,8,14,1,86,0,93,36,11,94,105,10,0,2,5,0,0,1,69,69,39,49,21,156,123,79,6,44,103,87,0,94,150,18,0,130,111,1,53,11,38,42,156,152,27,14,77,9,112,72,20,120,51,168,274

CATH classification: 2.40.128.20

InterPro domains:
  IPR012674 Calycin [G3DSA:2.40.128.20] (1-164)
  IPR012674 Calycin [SSF50814] (10-154)

Sequence (153 aa):
KEPCPPENLQLTPRALVVGKWYLRTTSPDIFKQVSNITEFYSAHGNDYYGTVTDYSPEYGLEAHRVNLTVSGRTLKFYMMNDTHEEYDSKYEIILAVDKDYFIFFYGHPPAAPSGLALLIHYRQSCPKEDVIKRVKKALKNVCLDYKYFGNDTSVPCHY

Radius of gyration: 14.41 Å; Cα contacts (8 Å, |Δi|>4): 342; chains: 1; bounding box: 35×34×36 Å

Organism: Diploptera punctata (NCBI:txid6984)